Protein AF-A0A2N2B8Q9-F1 (afdb_monomer_lite)

Sequence (64 aa):
MIQKSTIIADHREKQVMVNDKQKNQAIACDTHSVSGVVSQRACVYCGARVVLNPITDAAHIVHG

Foldseek 3Di:
DPPDPVQCCVVCVLQDDDDDPVDPHDRDDPDDDDPPPPDPDDDPVVVVCVVCVVPPPDDDDDDD

Structure (mmCIF, N/CA/C/O backbone):
data_AF-A0A2N2B8Q9-F1
#
_entry.id   AF-A0A2N2B8Q9-F1
#
loop_
_atom_site.group_PDB
_atom_site.id
_atom_site.type_symbol
_atom_site.label_atom_id
_atom_site.label_alt_id
_atom_site.label_comp_id
_atom_site.label_asym_id
_atom_site.label_entity_id
_atom_site.label_seq_id
_atom_site.pdbx_PDB_ins_code
_atom_site.Cartn_x
_atom_site.Cartn_y
_atom_site.Cartn_z
_atom_site.occupancy
_atom_site.B_iso_or_equiv
_atom_site.auth_seq_id
_atom_site.auth_comp_id
_atom_site.auth_asym_id
_atom_site.auth_atom_id
_atom_site.pdbx_PDB_model_num
ATOM 1 N N . MET A 1 1 ? 4.876 7.646 34.797 1.00 39.22 1 MET A N 1
ATOM 2 C CA . MET A 1 1 ? 3.656 8.104 34.098 1.00 39.22 1 MET A CA 1
ATOM 3 C C . MET A 1 1 ? 4.026 8.374 32.649 1.00 39.22 1 MET A C 1
ATOM 5 O O . MET A 1 1 ? 4.739 9.332 32.391 1.00 39.22 1 MET A O 1
ATOM 9 N N . ILE A 1 2 ? 3.655 7.486 31.725 1.00 50.81 2 ILE A N 1
ATOM 10 C CA . ILE A 1 2 ? 3.941 7.671 30.296 1.00 50.81 2 ILE A CA 1
ATOM 11 C C . ILE A 1 2 ? 2.965 8.735 29.789 1.00 50.81 2 ILE A C 1
ATOM 13 O O . ILE A 1 2 ? 1.754 8.532 29.861 1.00 50.81 2 ILE A O 1
ATOM 17 N N . GLN A 1 3 ? 3.478 9.884 29.344 1.00 54.09 3 GLN A N 1
ATOM 18 C CA . GLN A 1 3 ? 2.666 10.902 28.681 1.00 54.09 3 GLN A CA 1
ATOM 19 C C . GLN A 1 3 ? 2.029 10.269 27.440 1.00 54.09 3 GLN A C 1
ATOM 21 O O . GLN A 1 3 ? 2.722 9.898 26.493 1.00 54.09 3 GLN A O 1
ATOM 26 N N . LYS A 1 4 ? 0.706 10.095 27.461 1.00 57.25 4 LYS A N 1
ATOM 27 C CA . LYS A 1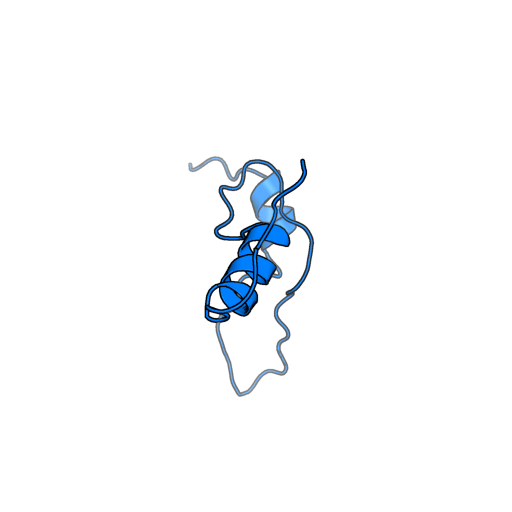 4 ? -0.060 9.656 26.294 1.00 57.25 4 LYS A CA 1
ATOM 28 C C . LYS A 1 4 ? 0.025 10.793 25.274 1.00 57.25 4 LYS A C 1
ATOM 30 O O . LYS A 1 4 ? -0.448 11.889 25.559 1.00 57.25 4 LYS A O 1
ATOM 35 N N . SER A 1 5 ? 0.652 10.578 24.119 1.00 64.06 5 SER A N 1
ATOM 36 C CA . SER A 1 5 ? 0.602 11.560 23.036 1.00 64.06 5 SER A CA 1
ATOM 37 C C . SER A 1 5 ? -0.831 11.592 22.498 1.00 64.06 5 SER A C 1
ATOM 39 O O . SER A 1 5 ? -1.249 10.718 21.739 1.00 64.06 5 SER A O 1
ATOM 41 N N . THR A 1 6 ? -1.612 12.573 22.956 1.00 66.50 6 THR A N 1
ATOM 42 C CA . THR A 1 6 ? -3.066 12.671 22.735 1.00 66.50 6 THR A CA 1
ATOM 43 C C . THR A 1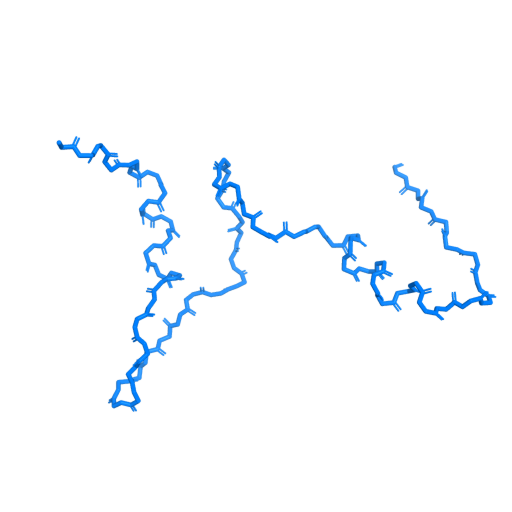 6 ? -3.433 12.527 21.256 1.00 66.50 6 THR A C 1
ATOM 45 O O . THR A 1 6 ? -4.301 11.737 20.909 1.00 66.50 6 THR A O 1
ATOM 48 N N . ILE A 1 7 ? -2.648 13.145 20.367 1.00 71.62 7 ILE A N 1
ATOM 49 C CA . ILE A 1 7 ? -2.866 13.114 18.913 1.00 71.62 7 ILE A CA 1
ATOM 50 C C . ILE A 1 7 ? -2.833 11.682 18.343 1.00 71.62 7 ILE A C 1
ATOM 52 O O . ILE A 1 7 ? -3.654 11.326 17.504 1.00 71.62 7 ILE A O 1
ATOM 56 N N . ILE A 1 8 ? -1.900 10.827 18.779 1.00 77.69 8 ILE A N 1
ATOM 57 C CA . ILE A 1 8 ? -1.778 9.469 18.218 1.00 77.69 8 ILE A CA 1
ATOM 58 C C . ILE A 1 8 ? -2.905 8.575 18.735 1.00 77.69 8 ILE A C 1
ATOM 60 O O . ILE A 1 8 ? -3.449 7.775 17.973 1.00 77.69 8 ILE A O 1
ATOM 64 N N . ALA A 1 9 ? -3.249 8.713 20.016 1.00 77.00 9 ALA A N 1
ATOM 65 C CA . ALA A 1 9 ? -4.316 7.938 20.630 1.00 77.00 9 ALA A CA 1
ATOM 66 C C . ALA A 1 9 ? -5.669 8.214 19.957 1.00 77.00 9 ALA A C 1
ATOM 68 O O . ALA A 1 9 ? -6.337 7.264 19.551 1.00 77.00 9 ALA A O 1
ATOM 69 N N . ASP A 1 10 ? -6.011 9.488 19.753 1.00 84.00 10 ASP A N 1
ATOM 70 C CA . ASP A 1 10 ? -7.320 9.899 19.234 1.00 84.00 10 ASP A CA 1
ATOM 71 C C . ASP A 1 10 ? -7.559 9.421 17.791 1.00 84.00 10 ASP A C 1
ATOM 73 O O . ASP A 1 10 ? -8.667 9.026 17.426 1.00 84.00 10 ASP A O 1
ATOM 77 N N . HIS A 1 11 ? -6.514 9.397 16.957 1.00 86.38 11 HIS A N 1
ATOM 78 C CA . HIS A 1 11 ? -6.639 8.987 15.556 1.00 86.38 11 HIS A CA 1
ATOM 79 C C . HIS A 1 11 ? -6.486 7.475 15.314 1.00 86.38 11 HIS A C 1
ATOM 81 O O . HIS A 1 11 ? -6.902 6.994 14.258 1.00 86.38 11 HIS A O 1
ATOM 87 N N . ARG A 1 12 ? -5.885 6.712 16.242 1.00 89.62 12 ARG A N 1
ATOM 88 C CA . ARG A 1 12 ? -5.554 5.286 16.027 1.00 89.62 12 ARG A CA 1
ATOM 89 C C . ARG A 1 12 ? -6.389 4.296 16.830 1.00 89.62 12 ARG A C 1
ATOM 91 O O . ARG A 1 12 ? -6.318 3.106 16.535 1.00 89.62 12 ARG A O 1
ATOM 98 N N . GLU A 1 13 ? -7.194 4.743 17.792 1.00 91.38 13 GLU A N 1
ATOM 99 C CA . GLU A 1 13 ? -8.001 3.853 18.642 1.00 91.38 13 GLU A CA 1
ATOM 100 C C . GLU A 1 13 ? -8.894 2.901 17.827 1.00 91.38 13 GLU A C 1
ATOM 102 O O . GLU A 1 13 ? -8.928 1.702 18.082 1.00 91.38 13 GLU A O 1
ATOM 107 N N . LYS A 1 14 ? -9.531 3.401 16.760 1.00 92.44 14 LYS A N 1
ATOM 108 C CA . LYS A 1 14 ? -10.401 2.600 15.875 1.00 92.44 14 LYS A CA 1
ATOM 109 C C . LYS A 1 14 ? -9.645 1.654 14.929 1.00 92.44 14 LYS A C 1
ATOM 111 O O . LYS A 1 14 ? -10.274 0.882 14.210 1.00 92.44 14 LYS A O 1
ATOM 116 N N . GLN A 1 15 ? -8.316 1.734 14.896 1.00 93.31 15 GLN A N 1
ATOM 117 C CA . GLN A 1 15 ? -7.432 0.932 14.042 1.00 93.31 15 GLN A CA 1
ATOM 118 C C . GLN A 1 15 ? -6.733 -0.192 14.828 1.00 93.31 15 GLN A C 1
ATOM 120 O O . GLN A 1 15 ? -5.824 -0.835 14.305 1.00 93.31 15 GLN A O 1
ATOM 125 N N . VAL A 1 16 ? -7.112 -0.418 16.092 1.00 91.56 16 VAL A N 1
ATOM 126 C CA . VAL A 1 16 ? -6.586 -1.490 16.947 1.00 91.56 16 VAL A CA 1
ATOM 127 C C . VAL A 1 16 ? -7.760 -2.227 17.578 1.00 91.56 16 VAL A C 1
ATOM 129 O O . VAL A 1 16 ? -8.659 -1.616 18.144 1.00 91.56 16 VAL A O 1
ATOM 132 N N . MET A 1 17 ? -7.762 -3.554 17.478 1.00 92.50 17 MET A N 1
ATOM 133 C CA . MET A 1 17 ? -8.864 -4.381 17.957 1.00 92.50 17 MET A CA 1
ATOM 134 C C . MET A 1 17 ? -8.365 -5.758 18.384 1.00 92.50 17 MET A C 1
ATOM 136 O O . MET A 1 17 ? -7.457 -6.317 17.769 1.00 92.50 17 MET A O 1
ATOM 140 N N . VAL A 1 18 ? -8.989 -6.316 19.422 1.00 94.06 18 VAL A N 1
ATOM 141 C CA . VAL A 1 18 ? -8.856 -7.732 19.778 1.00 94.06 18 VAL A CA 1
ATOM 142 C C . VAL A 1 18 ? -9.943 -8.501 19.040 1.00 94.06 18 VAL A C 1
ATOM 144 O O . VAL A 1 18 ? -11.119 -8.190 19.202 1.00 94.06 18 VAL A O 1
ATOM 147 N N . ASN A 1 19 ? -9.542 -9.480 18.231 1.00 93.81 19 ASN A N 1
ATOM 148 C CA . ASN A 1 19 ? -10.455 -10.288 17.428 1.00 93.81 19 ASN A CA 1
ATOM 149 C C . ASN A 1 19 ? -11.357 -11.164 18.316 1.00 93.81 19 ASN A C 1
ATOM 151 O O . ASN A 1 19 ? -10.851 -11.995 19.071 1.00 93.81 19 ASN A O 1
ATOM 155 N N . ASP A 1 20 ? -12.675 -11.008 18.193 1.00 95.12 20 ASP A N 1
ATOM 156 C CA . ASP A 1 20 ? -13.681 -11.794 18.906 1.00 95.12 20 ASP A CA 1
ATOM 157 C C . ASP A 1 20 ? -14.803 -12.224 17.948 1.00 95.12 20 ASP A C 1
ATOM 159 O O . ASP A 1 20 ? -15.605 -11.412 17.492 1.00 95.12 20 ASP A O 1
ATOM 163 N N . LYS A 1 21 ? -14.886 -13.531 17.670 1.00 91.88 21 LYS A N 1
ATOM 164 C CA . LYS A 1 21 ? -15.854 -14.103 16.718 1.00 91.88 21 LYS A CA 1
ATOM 165 C C . LYS A 1 21 ? -17.311 -13.992 17.175 1.00 91.88 21 LYS A C 1
ATOM 167 O O . LYS A 1 21 ? -18.204 -14.184 16.356 1.00 91.88 21 LYS A O 1
ATOM 172 N N . GLN A 1 22 ? -17.566 -13.740 18.460 1.00 94.00 22 GLN A N 1
ATOM 173 C CA . GLN A 1 22 ? -18.926 -13.596 18.985 1.00 94.00 22 GLN A CA 1
ATOM 174 C C . GLN A 1 22 ? -19.463 -12.168 18.862 1.00 94.00 22 GLN A C 1
ATOM 176 O O . GLN A 1 22 ? -20.654 -11.938 19.066 1.00 94.00 22 GLN A O 1
ATOM 181 N N . LYS A 1 23 ? -18.604 -11.201 18.527 1.00 91.31 23 LYS A N 1
ATOM 182 C CA . LYS A 1 23 ? -18.974 -9.796 18.394 1.00 91.31 23 LYS A CA 1
ATOM 183 C C . LYS A 1 23 ? -18.896 -9.379 16.933 1.00 91.31 23 LYS A C 1
ATOM 185 O O . LYS A 1 23 ? -17.947 -9.701 16.229 1.00 91.31 23 LYS A O 1
ATOM 190 N N . ASN A 1 24 ? -19.876 -8.600 16.484 1.00 87.88 24 ASN A N 1
ATOM 191 C CA . ASN A 1 24 ? -19.794 -7.956 15.179 1.00 87.88 24 ASN A CA 1
ATOM 192 C C . ASN A 1 24 ? -18.935 -6.691 15.310 1.00 87.88 24 ASN A C 1
ATOM 194 O O . ASN A 1 24 ? -19.435 -5.628 15.678 1.00 87.88 24 ASN A O 1
ATOM 198 N N . GLN A 1 25 ? -17.625 -6.834 15.116 1.00 92.44 25 GLN A N 1
ATOM 199 C CA . GLN A 1 25 ? -16.661 -5.751 15.281 1.00 92.44 25 GLN A CA 1
ATOM 200 C C . GLN A 1 25 ? -16.074 -5.345 13.927 1.00 92.44 25 GLN A C 1
ATOM 202 O O . GLN A 1 25 ? -15.733 -6.196 13.109 1.00 92.44 25 GLN A O 1
ATOM 207 N N . ALA A 1 26 ? -15.921 -4.039 13.707 1.00 91.25 26 ALA A N 1
ATOM 208 C CA . ALA A 1 26 ? -15.304 -3.486 12.507 1.00 91.25 26 ALA A CA 1
ATOM 209 C C . ALA A 1 26 ? -14.076 -2.649 12.878 1.00 91.25 26 ALA A C 1
ATOM 211 O O . ALA A 1 26 ? -14.155 -1.747 13.713 1.00 91.25 26 ALA A O 1
ATOM 212 N N . ILE A 1 27 ? -12.946 -2.950 12.246 1.00 94.44 27 ILE A N 1
ATOM 213 C CA . ILE A 1 27 ? -11.716 -2.165 12.348 1.00 94.44 27 ILE A CA 1
ATOM 214 C C . ILE A 1 27 ? -11.710 -1.089 11.258 1.00 94.44 27 ILE A C 1
ATOM 216 O O . ILE A 1 27 ? -12.023 -1.366 10.100 1.00 94.44 27 ILE A O 1
ATOM 220 N N . ALA A 1 28 ? -11.362 0.149 11.610 1.00 93.69 28 ALA A N 1
ATOM 221 C CA . ALA A 1 28 ? -11.228 1.215 10.624 1.00 93.69 28 ALA A CA 1
ATOM 222 C C . ALA A 1 28 ? -9.973 0.975 9.770 1.00 93.69 28 ALA A C 1
ATOM 224 O O . ALA A 1 28 ? -8.870 0.835 10.297 1.00 93.69 28 ALA A O 1
ATOM 225 N N . CYS A 1 29 ? -10.139 0.933 8.451 1.00 93.69 29 CYS A N 1
ATOM 226 C CA . CYS A 1 29 ? -9.077 0.726 7.467 1.00 93.69 29 CYS A CA 1
ATOM 227 C C . CYS A 1 29 ? -9.201 1.760 6.340 1.00 93.69 29 CYS A C 1
ATOM 229 O O . CYS A 1 29 ? -10.179 2.499 6.286 1.00 93.69 29 CYS A O 1
ATOM 231 N N . ASP A 1 30 ? -8.187 1.833 5.476 1.00 94.19 30 ASP A N 1
ATOM 232 C CA . ASP A 1 30 ? -8.13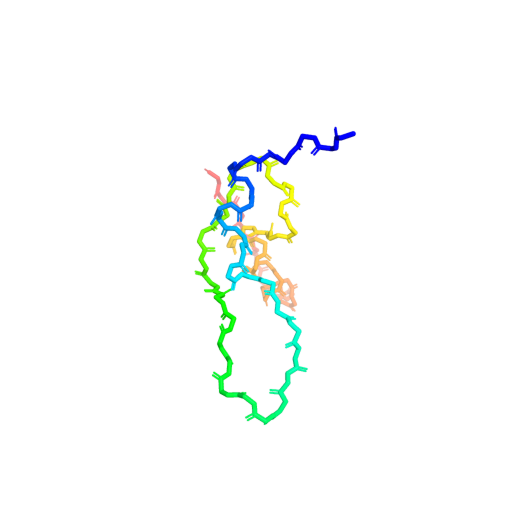8 2.734 4.309 1.00 94.19 30 ASP A CA 1
ATOM 233 C C . ASP A 1 30 ? -8.339 4.238 4.614 1.00 94.19 30 ASP A C 1
ATOM 235 O O . ASP A 1 30 ? -8.736 5.042 3.780 1.00 94.19 30 ASP A O 1
ATOM 239 N N . THR A 1 31 ? -8.031 4.658 5.842 1.00 92.75 31 THR A N 1
ATOM 240 C CA . THR A 1 31 ? -8.044 6.071 6.250 1.00 92.75 31 THR A CA 1
ATOM 241 C C . THR A 1 31 ? -6.669 6.710 6.054 1.00 92.75 31 THR A C 1
ATOM 243 O O . THR A 1 31 ? -5.652 6.019 6.139 1.00 92.75 31 THR A O 1
ATOM 246 N N . HIS A 1 32 ? -6.583 8.034 5.903 1.00 92.69 32 HIS A N 1
ATOM 247 C CA . HIS A 1 32 ? -5.307 8.760 5.773 1.00 92.69 32 HIS A CA 1
ATOM 248 C C . HIS A 1 32 ? -4.282 8.471 6.892 1.00 92.69 32 HIS A C 1
ATOM 250 O O . HIS A 1 32 ? -4.620 8.037 7.996 1.00 92.69 32 HIS A O 1
ATOM 256 N N . SER A 1 33 ? -2.990 8.657 6.589 1.00 92.38 33 SER A N 1
ATOM 257 C CA . SER A 1 33 ? -1.906 8.570 7.584 1.00 92.38 33 SER A CA 1
ATOM 258 C C . SER A 1 33 ? -1.942 9.752 8.519 1.00 92.38 33 SER A C 1
ATOM 260 O O . SER A 1 33 ? -2.001 10.891 8.075 1.00 92.38 33 SER A O 1
ATOM 262 N N . VAL A 1 34 ? -1.822 9.466 9.813 1.00 92.00 34 VAL A N 1
ATOM 263 C CA . VAL A 1 34 ? -1.536 10.491 10.811 1.00 92.00 34 VAL A CA 1
ATOM 264 C C . VAL A 1 34 ? -0.081 10.921 10.631 1.00 92.00 34 VAL A C 1
ATOM 266 O O . VAL A 1 34 ? 0.821 10.082 10.591 1.00 92.00 34 VAL A O 1
ATOM 269 N N . SER A 1 35 ? 0.162 12.219 10.498 1.00 89.69 35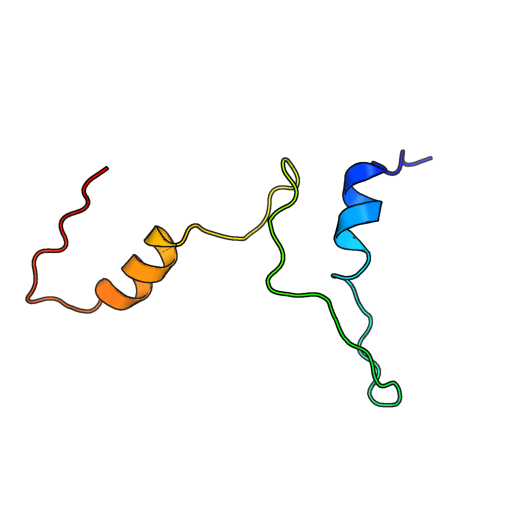 SER A N 1
ATOM 270 C CA . SER A 1 35 ? 1.516 12.753 10.339 1.00 89.69 35 SER A CA 1
ATOM 271 C C . SER A 1 35 ? 2.389 12.435 11.558 1.00 89.69 35 SER A C 1
ATOM 273 O O . SER A 1 35 ? 1.929 12.485 12.696 1.00 89.69 35 SER A O 1
ATOM 275 N N . GLY A 1 36 ? 3.660 12.097 11.323 1.00 88.62 36 GLY A N 1
ATOM 276 C CA . GLY A 1 36 ? 4.639 11.856 12.391 1.00 88.62 36 GLY A CA 1
ATOM 277 C C . GLY A 1 36 ? 4.555 10.494 13.097 1.00 88.62 36 GLY A C 1
ATOM 278 O O . GLY A 1 36 ? 5.355 10.242 13.989 1.00 88.62 36 GLY A O 1
ATOM 279 N N . VAL A 1 37 ? 3.650 9.586 12.702 1.00 89.75 37 VAL A N 1
ATOM 280 C CA . VAL A 1 37 ? 3.463 8.283 13.392 1.00 89.75 37 VAL A CA 1
ATOM 281 C C . VAL A 1 37 ? 4.318 7.132 12.858 1.00 89.75 37 VAL A C 1
ATOM 283 O O . VAL A 1 37 ? 4.080 5.987 13.237 1.00 89.75 37 VAL A O 1
ATOM 286 N N . VAL A 1 38 ? 5.271 7.418 11.962 1.00 90.38 38 VAL A N 1
ATOM 287 C CA . VAL A 1 38 ? 6.135 6.418 11.301 1.00 90.38 38 VAL A CA 1
ATOM 288 C C . VAL A 1 38 ? 5.303 5.236 10.773 1.00 90.38 38 VAL A C 1
ATOM 290 O O . VAL A 1 38 ? 5.443 4.086 11.187 1.00 90.38 38 VAL A O 1
ATOM 293 N N . SER A 1 39 ? 4.336 5.541 9.902 1.00 92.50 39 SER A N 1
ATOM 294 C CA . SER A 1 39 ? 3.464 4.522 9.309 1.00 92.50 39 SER A CA 1
ATOM 295 C C . SER A 1 39 ? 4.265 3.587 8.398 1.00 92.50 39 SER A C 1
ATOM 297 O O . SER A 1 39 ? 5.117 4.045 7.647 1.00 92.50 39 SER A O 1
ATOM 299 N N . GLN A 1 40 ? 3.933 2.293 8.398 1.00 94.50 40 GLN A N 1
ATOM 300 C CA . GLN A 1 40 ? 4.500 1.310 7.460 1.00 94.50 40 GLN A CA 1
ATOM 301 C C . GLN A 1 40 ? 3.898 1.405 6.045 1.00 94.50 40 GLN A C 1
ATOM 303 O O . GLN A 1 40 ? 4.180 0.573 5.186 1.00 94.50 40 GLN A O 1
ATOM 308 N N . ARG A 1 41 ? 3.026 2.386 5.789 1.00 95.94 41 ARG A N 1
ATOM 309 C CA . ARG A 1 41 ? 2.464 2.608 4.458 1.00 95.94 41 ARG A CA 1
ATOM 310 C C . ARG A 1 41 ? 3.499 3.181 3.500 1.00 95.94 41 ARG A C 1
ATOM 312 O O . ARG A 1 41 ? 4.322 4.008 3.880 1.00 95.94 41 ARG A O 1
ATOM 319 N N . ALA A 1 42 ? 3.368 2.789 2.239 1.00 95.56 42 ALA A N 1
ATOM 320 C CA . ALA A 1 42 ? 4.107 3.351 1.119 1.00 95.56 42 ALA A CA 1
ATOM 321 C C . ALA A 1 42 ? 3.215 4.286 0.283 1.00 95.56 42 ALA A C 1
ATOM 323 O O . ALA A 1 42 ? 2.023 4.448 0.555 1.00 95.56 42 ALA A O 1
ATOM 324 N N . CYS A 1 43 ? 3.796 4.909 -0.741 1.00 96.06 43 CYS A N 1
ATOM 325 C CA . CYS A 1 43 ? 3.056 5.736 -1.687 1.00 96.06 43 CYS A CA 1
ATOM 326 C C . CYS A 1 43 ? 2.462 4.907 -2.838 1.00 96.06 43 CYS A C 1
ATOM 328 O O . CYS A 1 43 ? 2.855 3.765 -3.091 1.00 96.06 43 CYS A O 1
ATOM 330 N N . VAL A 1 44 ? 1.540 5.524 -3.577 1.00 95.56 44 VAL A N 1
ATOM 331 C CA . VAL A 1 44 ? 0.911 4.945 -4.775 1.00 95.56 44 VAL A CA 1
ATOM 332 C C . VAL A 1 44 ? 1.932 4.520 -5.838 1.00 95.56 44 VAL A C 1
ATOM 334 O O . VAL A 1 44 ? 1.770 3.465 -6.445 1.00 95.56 44 VAL A O 1
ATOM 337 N N . TYR A 1 45 ? 3.024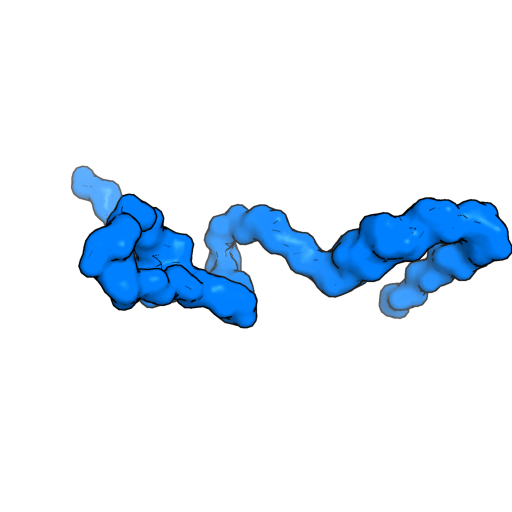 5.273 -6.014 1.00 96.50 45 TYR A N 1
ATOM 338 C CA . TYR A 1 45 ? 4.093 4.911 -6.949 1.00 96.50 45 TYR A CA 1
ATOM 339 C C . TYR A 1 45 ? 4.776 3.589 -6.565 1.00 96.50 45 TYR A C 1
ATOM 341 O O . TYR A 1 45 ? 4.958 2.728 -7.424 1.00 96.50 45 TYR A O 1
ATOM 349 N N . CYS A 1 46 ? 5.091 3.380 -5.279 1.00 95.19 46 CYS A N 1
ATOM 350 C CA . CYS A 1 46 ? 5.647 2.107 -4.811 1.00 95.19 46 CYS A CA 1
ATOM 351 C C . CYS A 1 46 ? 4.702 0.939 -5.126 1.00 95.19 46 CYS A C 1
ATOM 353 O O . CYS A 1 46 ? 5.158 -0.110 -5.576 1.00 95.19 46 CYS A O 1
ATOM 355 N N . GLY A 1 47 ? 3.391 1.136 -4.946 1.00 96.06 47 GLY A N 1
ATOM 356 C CA . GLY A 1 47 ? 2.376 0.141 -5.298 1.00 96.06 47 GLY A CA 1
ATOM 357 C C . GLY A 1 47 ? 2.352 -0.171 -6.796 1.00 96.06 47 GLY A C 1
ATOM 358 O O . GLY A 1 47 ? 2.433 -1.335 -7.183 1.00 96.06 47 GLY A O 1
ATOM 359 N N . ALA A 1 48 ? 2.325 0.862 -7.643 1.00 96.00 48 ALA A N 1
ATOM 360 C CA . ALA A 1 48 ? 2.372 0.699 -9.095 1.00 96.00 48 ALA A CA 1
ATOM 361 C C . ALA A 1 48 ? 3.645 -0.034 -9.541 1.00 96.00 48 ALA A C 1
ATOM 363 O O . ALA A 1 48 ? 3.590 -0.929 -10.382 1.00 96.00 48 ALA A O 1
ATOM 364 N N . ARG A 1 49 ? 4.798 0.286 -8.942 1.00 95.56 49 ARG A N 1
ATOM 365 C CA . ARG A 1 49 ? 6.068 -0.339 -9.306 1.00 95.56 49 ARG A CA 1
ATOM 366 C C . ARG A 1 49 ? 6.096 -1.831 -8.992 1.00 95.56 49 ARG A C 1
ATOM 368 O O . ARG A 1 49 ? 6.626 -2.571 -9.806 1.00 95.56 49 ARG A O 1
ATOM 375 N N . VAL A 1 50 ? 5.521 -2.286 -7.878 1.00 96.38 50 VAL A N 1
ATOM 376 C CA . VAL A 1 50 ? 5.440 -3.728 -7.560 1.00 96.38 50 VAL A CA 1
ATOM 377 C C . VAL A 1 50 ? 4.685 -4.499 -8.645 1.00 96.38 50 VAL A C 1
ATOM 379 O O . VAL A 1 50 ? 5.100 -5.595 -9.010 1.00 96.38 50 VAL A O 1
ATOM 382 N N . VAL A 1 51 ? 3.621 -3.909 -9.195 1.00 97.06 51 VAL A N 1
ATOM 383 C CA . VAL A 1 51 ? 2.813 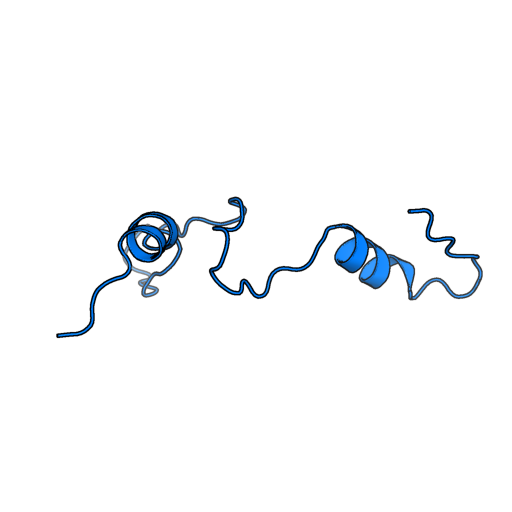-4.520 -10.263 1.00 97.06 51 VAL A CA 1
ATOM 384 C C . VAL A 1 51 ? 3.513 -4.455 -11.618 1.00 97.06 51 VAL A C 1
ATOM 386 O O . VAL A 1 51 ? 3.438 -5.406 -12.387 1.00 97.06 51 VAL A O 1
ATOM 389 N N . LEU A 1 52 ? 4.194 -3.346 -11.914 1.00 95.94 52 LEU A N 1
ATOM 390 C CA . LEU A 1 52 ? 4.832 -3.130 -13.213 1.00 95.94 52 LEU A CA 1
ATOM 391 C C . LEU A 1 52 ? 6.199 -3.807 -13.328 1.00 95.94 52 LEU A C 1
ATOM 393 O O . LEU A 1 52 ? 6.556 -4.242 -14.409 1.00 95.94 52 LEU A O 1
ATOM 397 N N . ASN A 1 53 ? 6.976 -3.929 -12.248 1.00 94.62 53 ASN A N 1
ATOM 398 C CA . ASN A 1 53 ? 8.350 -4.449 -12.291 1.00 94.62 53 ASN A CA 1
ATOM 399 C C . ASN A 1 53 ? 8.525 -5.835 -12.955 1.00 94.62 53 ASN A C 1
ATOM 401 O O . ASN A 1 53 ? 9.583 -6.048 -13.540 1.00 94.62 53 ASN A O 1
ATOM 405 N N . PRO A 1 54 ? 7.550 -6.762 -12.898 1.00 97.44 54 PRO A N 1
ATOM 406 C CA . PRO A 1 54 ? 7.610 -8.024 -13.638 1.00 97.44 54 PRO A CA 1
ATOM 407 C C . PRO A 1 54 ? 7.525 -7.901 -15.168 1.00 97.44 54 PRO A C 1
ATOM 409 O O . PRO A 1 54 ? 7.825 -8.873 -15.853 1.00 97.44 54 PRO A O 1
ATOM 412 N N . ILE A 1 55 ? 7.111 -6.755 -15.718 1.00 97.50 55 ILE A N 1
ATOM 413 C CA . ILE A 1 55 ? 7.065 -6.523 -17.167 1.00 97.50 55 ILE A CA 1
ATOM 414 C C . ILE A 1 55 ? 8.491 -6.221 -17.643 1.00 97.50 55 ILE A C 1
ATOM 416 O O . ILE A 1 55 ? 9.048 -5.163 -17.352 1.00 97.50 55 ILE A O 1
ATOM 420 N N . THR A 1 56 ? 9.113 -7.180 -18.326 1.00 97.19 56 THR A N 1
ATOM 421 C CA . THR A 1 56 ? 10.533 -7.110 -18.714 1.00 97.19 56 THR A CA 1
ATOM 422 C C . THR A 1 56 ? 10.770 -6.520 -20.102 1.00 97.19 56 THR A C 1
ATOM 424 O O . THR A 1 56 ? 11.905 -6.205 -20.445 1.00 97.19 56 THR A O 1
ATOM 427 N N . ASP A 1 57 ? 9.722 -6.391 -20.909 1.00 97.88 57 ASP A N 1
ATOM 428 C CA . ASP A 1 57 ? 9.749 -5.981 -22.316 1.00 97.88 57 ASP A CA 1
ATOM 429 C C . ASP A 1 57 ? 9.244 -4.544 -22.544 1.00 97.88 57 ASP A C 1
ATOM 431 O O . ASP A 1 57 ? 9.018 -4.132 -23.681 1.00 97.88 57 ASP A O 1
ATOM 435 N N . ALA A 1 58 ? 9.115 -3.751 -21.476 1.00 96.81 58 ALA A N 1
ATOM 436 C CA . ALA A 1 58 ? 8.692 -2.357 -21.536 1.00 96.81 58 ALA A CA 1
ATOM 437 C C . ALA A 1 58 ? 9.658 -1.423 -20.794 1.00 96.81 58 ALA A C 1
ATOM 439 O O . ALA A 1 58 ? 10.245 -1.759 -19.765 1.00 96.81 58 ALA A O 1
ATOM 440 N N . ALA A 1 59 ? 9.790 -0.194 -21.299 1.00 95.44 59 ALA A N 1
ATOM 441 C CA . ALA A 1 59 ? 10.487 0.870 -20.589 1.00 95.44 59 ALA A CA 1
ATOM 442 C C . ALA A 1 59 ? 9.561 1.481 -19.529 1.00 95.44 59 ALA A C 1
ATOM 444 O O . ALA A 1 59 ? 8.510 2.036 -19.843 1.00 95.44 59 ALA A O 1
ATOM 445 N N . HIS A 1 60 ? 9.966 1.420 -18.262 1.00 95.62 60 HIS A N 1
ATOM 446 C CA . HIS A 1 60 ? 9.218 2.021 -17.159 1.00 95.62 60 HIS A CA 1
ATOM 447 C C . HIS A 1 60 ? 9.821 3.379 -16.788 1.00 95.62 60 HIS A C 1
ATOM 449 O O . HIS A 1 60 ? 10.685 3.468 -15.914 1.00 95.62 60 HIS A O 1
ATOM 455 N N . ILE A 1 61 ? 9.382 4.430 -17.476 1.00 95.38 61 ILE A N 1
ATOM 456 C CA . ILE A 1 61 ? 9.872 5.796 -17.268 1.00 95.38 61 ILE A CA 1
ATOM 457 C C . ILE A 1 61 ? 9.199 6.400 -16.029 1.00 95.38 61 ILE A C 1
ATOM 459 O O . ILE A 1 61 ? 7.974 6.441 -15.937 1.00 95.38 61 ILE A O 1
ATOM 463 N N . VAL A 1 62 ? 10.006 6.887 -15.086 1.00 95.50 62 VAL A N 1
ATOM 464 C CA . VAL A 1 62 ? 9.537 7.613 -13.899 1.00 95.50 62 VAL A CA 1
ATOM 465 C C . VAL A 1 62 ? 9.735 9.099 -14.155 1.00 95.50 62 VAL A C 1
ATOM 467 O O . VAL A 1 62 ? 10.869 9.552 -14.306 1.00 95.50 62 VAL A O 1
ATOM 470 N N . HIS A 1 63 ? 8.638 9.844 -14.221 1.00 93.81 63 HIS A N 1
ATOM 471 C CA . HIS A 1 63 ? 8.653 11.293 -14.380 1.00 93.81 63 HIS A CA 1
ATOM 472 C C . HIS A 1 63 ? 8.144 11.935 -13.089 1.00 93.81 63 HIS A C 1
ATOM 474 O O . HIS A 1 63 ? 7.078 11.557 -12.602 1.00 93.81 63 HIS A O 1
ATOM 480 N N . GLY A 1 64 ? 8.959 12.817 -12.511 1.00 91.69 64 GLY A N 1
ATOM 481 C CA . GLY A 1 64 ? 8.698 13.498 -11.241 1.00 91.69 64 GLY A CA 1
ATOM 482 C C . GLY A 1 64 ? 8.237 14.929 -11.428 1.00 91.69 64 GLY A C 1
ATOM 483 O O . GLY A 1 64 ? 8.529 15.497 -12.503 1.00 91.69 64 GLY A O 1
#

pLDDT: mean 89.11, std 12.16, range [39.22, 97.88]

Radius of gyration: 18.45 Å; chains: 1; bounding box: 30×28×56 Å

Secondary structure (DSSP, 8-state):
-----HHHHHHHGGG-----TTS------SPPPPTTS--S---HHHHHHHHHTT--SS------